Protein AF-A0A0D2U4D8-F1 (afdb_monomer_lite)

Radius of gyration: 14.07 Å; chains: 1; bounding box: 29×28×38 Å

Structure (mmCIF, N/CA/C/O backbone):
data_AF-A0A0D2U4D8-F1
#
_entry.id   AF-A0A0D2U4D8-F1
#
loop_
_atom_site.group_PDB
_atom_site.id
_atom_site.type_symbol
_atom_site.label_atom_id
_atom_site.label_alt_id
_atom_site.label_comp_id
_atom_site.label_asym_id
_atom_site.label_entity_id
_atom_site.label_seq_id
_atom_site.pdbx_PDB_ins_code
_atom_site.Cartn_x
_atom_site.Cartn_y
_atom_site.Cartn_z
_atom_site.occupancy
_atom_site.B_iso_or_equiv
_atom_site.auth_seq_id
_atom_site.auth_comp_id
_atom_site.auth_asym_id
_atom_site.auth_atom_id
_atom_site.pdbx_PDB_model_num
ATOM 1 N N . MET A 1 1 ? -5.664 4.603 2.498 1.00 96.31 1 MET A N 1
ATOM 2 C CA . MET A 1 1 ? -4.643 3.847 3.259 1.00 96.31 1 MET A CA 1
ATOM 3 C C . MET A 1 1 ? -3.581 3.378 2.282 1.00 96.31 1 MET A C 1
ATOM 5 O O . MET A 1 1 ? -3.934 2.670 1.351 1.00 96.31 1 MET A O 1
ATOM 9 N N . GLY A 1 2 ? -2.334 3.823 2.443 1.00 97.31 2 GLY A N 1
ATOM 10 C CA . GLY A 1 2 ? -1.211 3.530 1.539 1.00 97.31 2 GLY A CA 1
ATOM 11 C C . GLY A 1 2 ? 0.056 3.128 2.299 1.00 97.31 2 GLY A C 1
ATOM 12 O O . GLY A 1 2 ? 0.046 3.098 3.531 1.00 97.31 2 GLY A O 1
ATOM 13 N N . LEU A 1 3 ? 1.131 2.799 1.579 1.00 98.00 3 LEU A N 1
ATOM 14 C CA . LEU A 1 3 ? 2.413 2.447 2.195 1.00 98.00 3 LEU A CA 1
ATOM 15 C C . LEU A 1 3 ? 3.043 3.685 2.854 1.00 98.00 3 LEU A C 1
ATOM 17 O O . LEU A 1 3 ? 3.035 4.775 2.288 1.00 98.00 3 LEU A O 1
ATOM 21 N N . ASP A 1 4 ? 3.598 3.520 4.052 1.00 96.94 4 ASP A N 1
ATOM 22 C CA . ASP A 1 4 ? 4.321 4.572 4.771 1.00 96.94 4 ASP A CA 1
ATOM 23 C C . ASP A 1 4 ? 5.523 5.074 3.951 1.00 96.94 4 ASP A C 1
ATOM 25 O O . ASP A 1 4 ? 6.289 4.273 3.410 1.00 96.94 4 ASP A O 1
ATOM 29 N N . THR A 1 5 ? 5.735 6.389 3.876 1.00 96.12 5 THR A N 1
ATOM 30 C CA . THR A 1 5 ? 6.797 6.980 3.037 1.00 96.12 5 THR A CA 1
ATOM 31 C C . THR A 1 5 ? 8.196 6.468 3.410 1.00 96.12 5 THR A C 1
ATOM 33 O O . THR A 1 5 ? 8.926 6.055 2.512 1.00 96.12 5 THR A O 1
ATOM 36 N N . PRO A 1 6 ? 8.584 6.372 4.703 1.00 95.62 6 PRO A N 1
ATOM 37 C CA . PRO A 1 6 ? 9.845 5.737 5.098 1.00 95.62 6 PRO A CA 1
ATOM 38 C C . PRO A 1 6 ? 9.928 4.235 4.780 1.00 95.62 6 PRO A C 1
ATOM 40 O O . PRO A 1 6 ? 11.023 3.687 4.742 1.00 95.62 6 PRO A O 1
ATOM 43 N N . SER A 1 7 ? 8.791 3.565 4.562 1.00 96.44 7 SER A N 1
ATOM 44 C CA . SER A 1 7 ? 8.729 2.160 4.128 1.00 96.44 7 SER A CA 1
ATOM 45 C C . SER A 1 7 ? 8.750 2.001 2.601 1.00 96.44 7 SER A C 1
ATOM 47 O O . SER A 1 7 ? 8.704 0.875 2.112 1.00 96.44 7 SER A O 1
ATOM 49 N N . GLY A 1 8 ? 8.810 3.104 1.849 1.00 96.69 8 GLY A N 1
ATOM 50 C CA . GLY A 1 8 ? 8.893 3.113 0.390 1.00 96.69 8 GLY A CA 1
ATOM 51 C C . GLY A 1 8 ? 7.639 3.605 -0.336 1.00 96.69 8 GLY A C 1
ATOM 52 O O . GLY A 1 8 ? 7.582 3.511 -1.562 1.00 96.69 8 GLY A O 1
ATOM 53 N N . GLY A 1 9 ? 6.634 4.115 0.383 1.00 96.56 9 GLY A N 1
ATOM 54 C CA . GLY A 1 9 ? 5.421 4.688 -0.208 1.00 96.56 9 GLY A CA 1
ATOM 55 C C . GLY A 1 9 ? 5.641 6.045 -0.884 1.00 96.56 9 GLY A C 1
ATOM 56 O O . GLY A 1 9 ? 6.626 6.738 -0.626 1.00 96.56 9 GLY A O 1
ATOM 57 N N . ASN A 1 10 ? 4.711 6.445 -1.754 1.00 96.69 10 ASN A N 1
ATOM 58 C CA . ASN A 1 10 ? 4.742 7.768 -2.379 1.00 96.69 10 ASN A CA 1
ATOM 59 C C . ASN A 1 10 ? 4.132 8.824 -1.440 1.00 96.69 10 ASN A C 1
ATOM 61 O O . ASN A 1 10 ? 3.177 8.557 -0.714 1.00 96.69 10 ASN A O 1
ATOM 65 N N . THR A 1 11 ? 4.623 10.066 -1.488 1.00 96.12 11 THR A N 1
ATOM 66 C CA . THR A 1 11 ? 4.072 11.167 -0.677 1.00 96.12 11 THR A CA 1
ATOM 67 C C . THR A 1 11 ? 2.577 11.399 -0.929 1.00 96.12 11 THR A C 1
ATOM 69 O O . THR A 1 11 ? 1.839 11.702 0.010 1.00 96.12 11 THR A O 1
ATOM 72 N N . SER A 1 12 ? 2.108 11.215 -2.166 1.00 95.94 12 SER A N 1
ATOM 73 C CA . SER A 1 12 ? 0.695 11.351 -2.545 1.00 95.94 12 SER A CA 1
ATOM 74 C C . SER A 1 12 ? -0.223 10.304 -1.902 1.00 95.94 12 SER A C 1
ATOM 76 O O . SER A 1 12 ? -1.436 10.496 -1.879 1.00 95.94 12 SER A O 1
ATOM 78 N N . HIS A 1 13 ? 0.321 9.242 -1.299 1.00 97.19 13 HIS A N 1
ATOM 79 C CA . HIS A 1 13 ? -0.454 8.162 -0.676 1.00 97.19 13 HIS A CA 1
ATOM 80 C C . HIS A 1 13 ? -0.907 8.474 0.761 1.00 97.19 13 HIS A C 1
ATOM 82 O O . HIS A 1 13 ? -1.307 7.572 1.499 1.00 97.19 13 HIS A O 1
ATOM 88 N N . GLY A 1 14 ? -0.876 9.751 1.158 1.00 95.88 14 GLY A N 1
ATOM 89 C CA . GLY A 1 14 ? -1.385 10.214 2.452 1.00 95.88 14 GLY A CA 1
ATOM 90 C C . GLY A 1 14 ? -0.310 10.460 3.508 1.00 95.88 14 GLY A C 1
ATOM 91 O O . GLY A 1 14 ? -0.564 10.260 4.693 1.00 95.88 14 GLY A O 1
ATOM 92 N N . TYR A 1 15 ? 0.888 10.904 3.114 1.00 96.69 15 TYR A N 1
ATOM 93 C CA . TYR A 1 15 ? 1.987 11.141 4.052 1.00 96.69 15 TYR A CA 1
ATOM 94 C C . TYR A 1 15 ? 1.704 12.256 5.071 1.00 96.69 15 TYR A C 1
ATOM 96 O O . TYR A 1 15 ? 1.380 13.390 4.695 1.00 96.69 15 TYR A O 1
ATOM 104 N N . TYR A 1 16 ? 1.939 11.938 6.343 1.00 94.88 16 TYR A N 1
ATOM 105 C CA . TYR A 1 16 ? 2.050 12.849 7.480 1.00 94.88 16 TYR A CA 1
ATOM 106 C C . TYR A 1 16 ? 3.242 12.425 8.357 1.00 94.88 16 TYR A C 1
ATOM 108 O O . TYR A 1 16 ? 3.676 11.274 8.320 1.00 94.88 16 TYR A O 1
ATOM 116 N N . THR A 1 17 ? 3.812 13.348 9.132 1.00 93.81 17 THR A N 1
ATOM 117 C CA . THR A 1 17 ? 4.978 13.046 9.979 1.00 93.81 17 THR A CA 1
ATOM 118 C C . THR A 1 17 ? 4.592 12.190 11.192 1.00 93.81 17 THR A C 1
ATOM 120 O O . THR A 1 17 ? 3.439 12.229 11.618 1.00 93.81 17 THR A O 1
ATOM 123 N N . PRO A 1 18 ? 5.538 11.486 11.845 1.00 88.88 18 PRO A N 1
ATOM 124 C CA . PRO A 1 18 ? 5.248 10.701 13.054 1.00 88.88 18 PRO A CA 1
ATOM 125 C C . PRO A 1 18 ? 4.598 11.499 14.197 1.00 88.88 18 PRO A C 1
ATOM 127 O O . PRO A 1 18 ? 3.891 10.929 15.019 1.00 88.88 18 PRO A O 1
ATOM 130 N N . HIS A 1 19 ? 4.805 12.820 14.229 1.00 91.38 19 HIS A N 1
ATOM 131 C CA . HIS A 1 19 ? 4.192 13.736 15.197 1.00 91.38 19 HIS A CA 1
ATOM 132 C C . HIS A 1 19 ? 2.832 14.297 14.738 1.00 91.38 19 HIS A C 1
ATOM 134 O O . HIS A 1 19 ? 2.328 15.247 15.328 1.00 91.38 19 HIS A O 1
ATOM 140 N N . GLY A 1 20 ? 2.246 13.750 13.670 1.00 90.44 20 GLY A N 1
ATOM 141 C CA . GLY A 1 20 ? 0.902 14.090 13.196 1.00 90.44 20 GLY A CA 1
ATOM 142 C C . GLY A 1 20 ? 0.816 15.304 12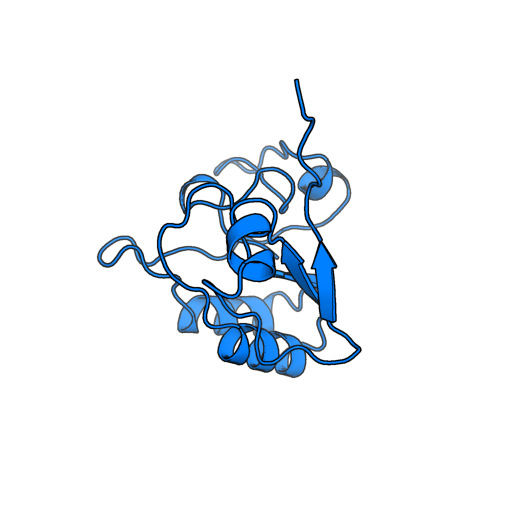.268 1.00 90.44 20 GLY A C 1
ATOM 143 O O . GLY A 1 20 ? -0.285 15.702 11.889 1.00 90.44 20 GLY A O 1
ATOM 144 N N . ARG A 1 21 ? 1.940 15.906 11.851 1.00 95.00 21 ARG A N 1
ATOM 145 C CA . ARG A 1 21 ? 1.896 17.019 10.887 1.00 95.00 21 ARG A CA 1
ATOM 146 C C . ARG A 1 21 ? 1.548 16.476 9.502 1.00 95.00 21 ARG A C 1
ATOM 148 O O . ARG A 1 21 ? 2.355 15.770 8.904 1.00 95.00 21 ARG A O 1
ATOM 155 N N . LYS A 1 22 ? 0.380 16.844 8.979 1.00 95.69 22 LYS A N 1
ATOM 156 C CA . LYS A 1 22 ? -0.067 16.539 7.610 1.00 95.69 22 LYS A CA 1
ATOM 157 C C . LYS A 1 22 ? 0.855 17.234 6.592 1.00 95.69 22 LYS A C 1
ATOM 159 O O . LYS A 1 22 ? 1.093 18.436 6.708 1.00 95.69 22 LYS A O 1
ATOM 164 N N . VAL A 1 23 ? 1.428 16.473 5.653 1.00 96.00 23 VAL A N 1
ATOM 165 C CA . VAL A 1 23 ? 2.431 16.969 4.679 1.00 96.00 23 VAL A CA 1
ATOM 166 C C . VAL A 1 23 ? 1.883 16.936 3.260 1.00 96.00 23 VAL A C 1
ATOM 168 O O . VAL A 1 23 ? 2.015 17.903 2.519 1.00 96.00 23 VAL A O 1
ATOM 171 N N . SER A 1 24 ? 1.267 15.823 2.875 1.00 95.31 24 SER A N 1
ATOM 172 C CA . SER A 1 24 ? 0.669 15.668 1.551 1.00 95.31 24 SER A CA 1
ATOM 173 C C . SER A 1 24 ? -0.733 16.270 1.501 1.00 95.31 24 SER A C 1
ATOM 175 O O . SER A 1 24 ? -1.478 16.180 2.480 1.00 95.31 24 SER A O 1
ATOM 177 N N . SER A 1 25 ? -1.147 16.789 0.342 1.00 95.88 25 SER A N 1
ATOM 178 C CA . SER A 1 25 ? -2.542 17.197 0.117 1.00 95.88 25 SER A CA 1
ATOM 179 C C . SER A 1 25 ? -3.518 16.056 0.416 1.00 95.88 25 SER A C 1
ATOM 181 O O . SER A 1 25 ? -4.556 16.291 1.023 1.00 95.88 25 SER A O 1
ATOM 183 N N . ALA A 1 26 ? -3.146 14.813 0.088 1.00 94.25 26 ALA A N 1
ATOM 184 C CA . ALA A 1 26 ? -3.928 13.631 0.434 1.00 94.25 26 ALA A CA 1
ATOM 185 C C . ALA A 1 26 ? -4.166 13.509 1.949 1.00 94.25 26 ALA A C 1
ATOM 187 O O . ALA A 1 26 ? -5.300 13.310 2.358 1.00 94.25 26 ALA A O 1
ATOM 188 N N . SER A 1 27 ? -3.143 13.711 2.789 1.00 95.12 27 SER A N 1
ATOM 189 C CA . SER A 1 27 ? -3.301 13.701 4.256 1.00 95.12 27 SER A CA 1
ATOM 190 C C . SER A 1 27 ? -4.065 14.911 4.809 1.00 95.12 27 SER A C 1
ATOM 192 O O . SER A 1 27 ? -4.652 14.834 5.888 1.00 95.12 27 SER A O 1
ATOM 194 N N . ILE A 1 28 ? -4.042 16.043 4.096 1.00 96.75 28 ILE A N 1
ATOM 195 C CA . ILE A 1 28 ? -4.746 17.274 4.481 1.00 96.75 28 ILE A CA 1
ATOM 196 C C . ILE A 1 28 ? -6.245 17.123 4.239 1.00 96.75 28 ILE A C 1
ATOM 198 O O . ILE A 1 28 ? -7.030 17.371 5.152 1.00 96.75 28 ILE A O 1
ATOM 202 N N . PHE A 1 29 ? -6.628 16.698 3.035 1.00 97.25 29 PHE A N 1
ATOM 203 C CA . PHE A 1 29 ? -8.028 16.596 2.621 1.00 97.25 29 PHE A CA 1
ATOM 204 C C . PHE A 1 29 ? -8.692 15.276 3.017 1.00 97.25 29 PHE A C 1
ATOM 206 O O . PHE A 1 29 ? -9.914 15.233 3.143 1.00 97.25 29 PHE A O 1
ATOM 213 N N . PHE A 1 30 ? -7.915 14.212 3.231 1.00 96.81 30 PHE A N 1
ATOM 214 C CA . PHE A 1 30 ? -8.426 12.894 3.590 1.00 96.81 30 PHE A CA 1
ATOM 215 C C . PHE A 1 30 ? -7.724 12.336 4.824 1.00 96.81 30 PHE A C 1
ATOM 217 O O . PHE A 1 30 ? -6.537 12.565 5.062 1.00 96.81 30 PHE A O 1
ATOM 224 N N . GLU A 1 31 ? -8.456 11.528 5.585 1.00 96.06 31 GLU A N 1
ATOM 225 C CA . GLU A 1 31 ? -7.875 10.786 6.695 1.00 96.06 31 GLU A CA 1
ATOM 226 C C . GLU A 1 31 ? -7.072 9.594 6.176 1.00 96.06 31 GLU A C 1
ATOM 228 O O . GLU A 1 31 ? -7.546 8.768 5.390 1.00 96.06 31 GLU A O 1
ATOM 233 N N . SER A 1 32 ? -5.817 9.535 6.605 1.00 95.19 32 SER A N 1
ATOM 234 C CA . SER A 1 32 ? -4.839 8.562 6.139 1.00 95.19 32 SER A CA 1
ATOM 235 C C . SER A 1 32 ? -4.312 7.764 7.322 1.00 95.19 32 SER A C 1
ATOM 237 O O . SER A 1 32 ? -3.926 8.332 8.335 1.00 95.19 32 SER A O 1
ATOM 239 N N . LEU A 1 33 ? -4.258 6.445 7.165 1.00 96.62 33 LEU A N 1
ATOM 240 C CA . LEU A 1 33 ? -3.558 5.535 8.062 1.00 96.62 33 LEU A CA 1
ATOM 241 C C . LEU A 1 33 ? -2.619 4.686 7.198 1.00 96.62 33 LEU A C 1
ATOM 243 O O . LEU A 1 33 ? -3.119 4.021 6.285 1.00 96.62 33 LEU A O 1
ATOM 247 N N . PRO A 1 34 ? -1.292 4.738 7.394 1.00 97.31 34 PRO A N 1
ATOM 248 C CA . PRO A 1 34 ? -0.359 3.998 6.562 1.00 97.31 34 PRO A CA 1
ATOM 249 C C . PRO A 1 34 ? -0.160 2.561 7.062 1.00 97.31 34 PRO A C 1
ATOM 251 O O . PRO A 1 34 ? -0.162 2.298 8.268 1.00 97.31 34 PRO A O 1
ATOM 254 N N . TYR A 1 35 ? 0.080 1.630 6.138 1.00 98.00 35 TYR A N 1
ATOM 255 C CA . TYR A 1 35 ? 0.676 0.325 6.454 1.00 98.00 35 TYR A CA 1
ATOM 256 C C . TYR A 1 35 ? 2.191 0.368 6.231 1.00 98.00 35 TYR A C 1
ATOM 258 O O . TYR A 1 35 ? 2.714 1.297 5.620 1.00 98.00 35 TYR A O 1
ATOM 266 N N . LYS A 1 36 ? 2.917 -0.617 6.767 1.00 98.06 36 LYS A N 1
ATOM 267 C CA . LYS A 1 36 ? 4.385 -0.604 6.816 1.00 98.06 36 LYS A CA 1
ATOM 268 C C . LYS A 1 36 ? 4.977 -1.920 6.341 1.00 98.06 36 LYS A C 1
ATOM 270 O O . LYS A 1 36 ? 4.295 -2.944 6.302 1.00 98.06 36 LYS A O 1
ATOM 275 N N . VAL A 1 37 ? 6.268 -1.879 6.042 1.00 98.19 37 VAL A N 1
ATOM 276 C CA . VAL A 1 37 ? 7.078 -3.090 5.924 1.00 98.19 37 VAL A CA 1
ATOM 277 C C . VAL A 1 37 ? 7.455 -3.624 7.304 1.00 98.19 37 VAL A C 1
ATOM 279 O O . VAL A 1 37 ? 7.508 -2.886 8.292 1.00 98.19 37 VAL A O 1
ATOM 282 N N . ASN A 1 38 ? 7.743 -4.915 7.369 1.00 97.38 38 ASN A N 1
ATOM 283 C CA . ASN A 1 38 ? 8.451 -5.529 8.472 1.00 97.38 38 ASN A CA 1
ATOM 284 C C . ASN A 1 38 ? 9.914 -5.025 8.454 1.00 97.38 38 ASN A C 1
ATOM 286 O O . ASN A 1 38 ? 10.602 -5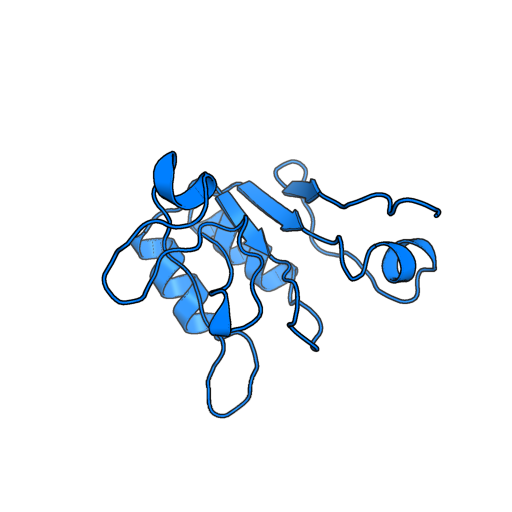.219 7.451 1.00 97.38 38 ASN A O 1
ATOM 290 N N . PRO A 1 39 ? 10.414 -4.378 9.522 1.00 95.06 39 PRO A N 1
ATOM 291 C CA . PRO A 1 39 ? 11.736 -3.751 9.510 1.00 95.06 39 PRO A CA 1
ATOM 292 C C . PRO A 1 39 ? 12.897 -4.756 9.495 1.00 95.06 39 PRO A C 1
ATOM 294 O O . PRO A 1 39 ? 14.016 -4.375 9.165 1.00 95.06 39 PRO A O 1
ATOM 297 N N . GLN A 1 40 ? 12.656 -6.024 9.837 1.00 96.94 40 GLN A N 1
ATOM 298 C CA . GLN A 1 40 ? 13.667 -7.080 9.785 1.00 96.94 40 GLN A CA 1
ATOM 299 C C . GLN A 1 40 ? 13.799 -7.679 8.381 1.00 96.94 40 GLN A C 1
ATOM 301 O O . GLN A 1 40 ? 14.904 -8.011 7.963 1.00 96.94 40 GLN A O 1
ATOM 306 N N . THR A 1 41 ? 12.688 -7.834 7.655 1.00 97.00 41 THR A N 1
ATOM 307 C CA . THR A 1 41 ? 12.684 -8.503 6.340 1.00 97.00 41 THR A CA 1
ATOM 308 C C . THR A 1 41 ? 12.629 -7.528 5.165 1.00 97.00 41 THR A C 1
ATOM 310 O O . THR A 1 41 ? 13.020 -7.880 4.052 1.00 97.00 41 THR A O 1
ATOM 313 N N . GLY A 1 42 ? 12.133 -6.310 5.393 1.00 95.62 42 GLY A N 1
ATOM 314 C CA . GLY A 1 42 ? 11.883 -5.301 4.367 1.00 95.62 42 GLY A CA 1
ATOM 315 C C . GLY A 1 42 ? 10.658 -5.576 3.491 1.00 95.62 42 GLY A C 1
ATOM 316 O O . GLY A 1 42 ? 10.423 -4.813 2.562 1.00 95.62 42 G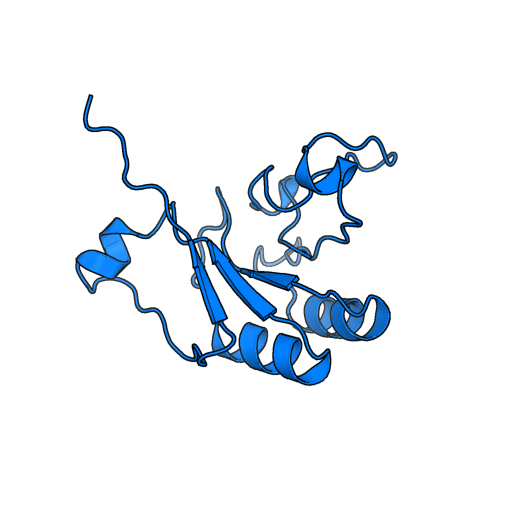LY A O 1
ATOM 317 N N . TYR A 1 43 ? 9.880 -6.630 3.761 1.00 97.88 43 TYR A N 1
ATOM 318 C CA . TYR A 1 43 ? 8.645 -6.942 3.031 1.00 97.88 43 TYR A CA 1
ATOM 319 C C . TYR A 1 43 ? 7.437 -6.279 3.684 1.00 97.88 43 TYR A C 1
ATOM 321 O O . TYR A 1 43 ? 7.415 -6.104 4.901 1.00 97.88 43 TYR A O 1
ATOM 329 N N . ILE A 1 44 ? 6.411 -5.948 2.898 1.00 98.19 44 ILE A N 1
ATOM 330 C CA . ILE A 1 44 ? 5.118 -5.487 3.423 1.00 98.19 44 ILE A CA 1
ATOM 331 C C . ILE A 1 44 ? 4.585 -6.494 4.448 1.00 98.19 44 ILE A C 1
ATOM 333 O O . ILE A 1 44 ? 4.547 -7.698 4.202 1.00 98.19 44 ILE A O 1
ATOM 337 N N . ASP A 1 45 ? 4.177 -5.984 5.609 1.00 97.94 45 ASP A N 1
ATOM 338 C CA . ASP A 1 45 ? 3.549 -6.785 6.655 1.00 97.94 45 ASP A CA 1
ATOM 339 C C . ASP A 1 45 ? 2.048 -6.914 6.353 1.00 97.94 45 ASP A C 1
ATOM 341 O O . ASP A 1 45 ? 1.236 -6.098 6.795 1.00 97.94 45 ASP A O 1
ATOM 345 N N . TYR A 1 46 ? 1.696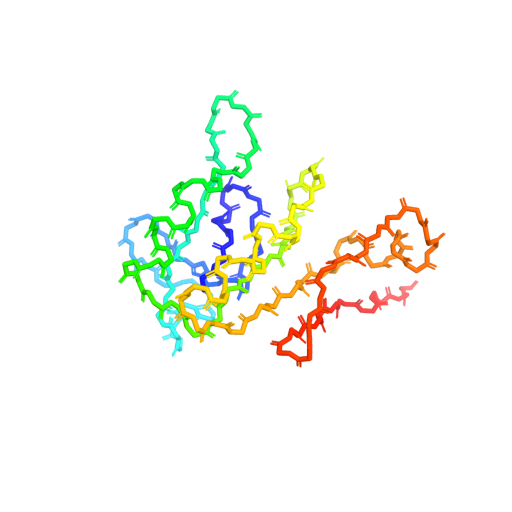 -7.898 5.517 1.00 97.88 46 TYR A N 1
ATOM 346 C CA . TYR A 1 46 ? 0.325 -8.104 5.032 1.00 97.88 46 TYR A CA 1
ATOM 347 C C . TYR A 1 46 ? -0.664 -8.461 6.145 1.00 97.88 46 TYR A C 1
ATOM 349 O O . TYR A 1 46 ? -1.830 -8.087 6.059 1.00 97.88 46 TYR A O 1
ATOM 357 N N . GLU A 1 47 ? -0.209 -9.138 7.199 1.00 97.44 47 GLU A N 1
ATOM 358 C CA . GLU A 1 47 ? -1.044 -9.475 8.356 1.00 97.44 47 GLU A CA 1
ATOM 359 C C . GLU A 1 47 ? -1.454 -8.202 9.097 1.00 97.44 47 GLU A C 1
ATOM 361 O O . GLU A 1 47 ? -2.645 -7.937 9.268 1.00 97.44 47 GLU A O 1
ATOM 366 N N . LYS A 1 48 ? -0.481 -7.343 9.435 1.00 97.88 48 LYS A N 1
ATOM 367 C CA . LYS A 1 48 ? -0.778 -6.050 10.065 1.00 97.88 48 LYS A CA 1
ATOM 368 C C . LYS A 1 48 ? -1.486 -5.077 9.128 1.00 97.88 48 LYS A C 1
ATOM 370 O O . LYS A 1 48 ? -2.130 -4.136 9.593 1.00 97.88 48 LYS A O 1
ATOM 375 N N . LEU A 1 49 ? -1.298 -5.211 7.818 1.00 98.25 49 LEU A N 1
ATOM 376 C CA . LEU A 1 49 ? -2.043 -4.438 6.828 1.00 98.25 49 LEU A CA 1
ATOM 377 C C . LEU A 1 49 ? -3.523 -4.810 6.892 1.00 98.25 49 LEU A C 1
ATOM 379 O O . LEU A 1 49 ? -4.353 -3.907 6.996 1.00 98.25 49 LEU A O 1
ATOM 383 N N . GLU A 1 50 ? -3.837 -6.107 6.868 1.00 98.25 50 GLU A N 1
ATOM 384 C CA . GLU A 1 50 ? -5.209 -6.607 6.946 1.00 98.25 50 GLU A CA 1
ATOM 385 C C . GLU A 1 50 ? -5.875 -6.206 8.267 1.00 98.25 50 GLU A C 1
ATOM 387 O O . GLU A 1 50 ? -6.950 -5.608 8.236 1.00 98.25 50 GLU A O 1
ATOM 392 N N . GLU A 1 51 ? -5.208 -6.437 9.403 1.00 98.19 51 GLU A N 1
ATOM 393 C CA . GLU A 1 51 ? -5.674 -6.031 10.738 1.00 98.19 51 GLU A CA 1
ATOM 394 C C . GLU A 1 51 ? -6.056 -4.542 10.764 1.00 98.19 51 GLU A C 1
ATOM 396 O O . GLU A 1 51 ? -7.204 -4.178 11.026 1.00 98.19 51 GLU A O 1
ATOM 401 N N . ARG A 1 52 ? -5.124 -3.667 10.366 1.00 97.69 52 ARG A N 1
ATOM 402 C CA . ARG A 1 52 ? -5.368 -2.218 10.330 1.00 97.69 52 ARG A CA 1
ATOM 403 C C . ARG A 1 52 ? -6.473 -1.828 9.361 1.00 97.69 52 ARG A C 1
ATOM 405 O O . ARG A 1 52 ? -7.201 -0.879 9.636 1.00 97.69 52 ARG A O 1
ATOM 412 N N . ALA A 1 53 ? -6.587 -2.496 8.217 1.00 98.12 53 ALA A N 1
ATOM 413 C CA . ALA A 1 53 ? -7.619 -2.184 7.235 1.00 98.12 53 ALA A CA 1
ATOM 414 C C . ALA A 1 53 ? -9.021 -2.550 7.747 1.00 98.12 53 ALA A C 1
ATOM 416 O O . ALA A 1 53 ? -9.980 -1.830 7.458 1.00 98.12 53 ALA A O 1
ATOM 417 N N . LEU A 1 54 ? -9.153 -3.633 8.515 1.00 97.88 54 LEU A N 1
ATOM 418 C CA . LEU A 1 54 ? -10.420 -4.026 9.132 1.00 97.88 54 LEU A CA 1
ATOM 419 C C . LEU A 1 54 ? -10.856 -3.042 10.222 1.00 97.88 54 LEU A C 1
ATOM 421 O O . LEU A 1 54 ? -12.036 -2.686 10.260 1.00 97.88 54 LEU A O 1
ATOM 425 N N . ASP A 1 55 ? -9.911 -2.546 11.020 1.00 97.62 55 ASP A N 1
ATOM 426 C CA . ASP A 1 55 ? -10.180 -1.564 12.076 1.00 97.62 55 ASP A CA 1
ATOM 427 C C . ASP A 1 55 ? -10.459 -0.165 11.513 1.00 97.62 55 ASP A C 1
ATOM 429 O O . ASP A 1 55 ? -11.433 0.493 11.878 1.00 97.62 55 ASP A O 1
ATOM 433 N N . PHE A 1 56 ? -9.616 0.298 10.589 1.00 97.81 56 PHE A N 1
ATOM 434 C CA . PHE A 1 56 ? -9.695 1.646 10.025 1.00 97.81 56 PHE A CA 1
ATOM 435 C C . PHE A 1 56 ? -10.787 1.797 8.962 1.00 97.81 56 PHE A C 1
ATOM 437 O O . PHE A 1 56 ? -11.243 2.911 8.710 1.00 97.81 56 PHE A O 1
ATOM 444 N N . ARG A 1 57 ? -11.203 0.694 8.320 1.00 97.75 57 ARG A N 1
ATOM 445 C CA . ARG A 1 57 ? -12.205 0.670 7.238 1.00 97.75 57 ARG A CA 1
ATOM 446 C C . ARG A 1 57 ? -11.921 1.708 6.137 1.00 97.75 57 ARG A C 1
ATOM 448 O O . ARG A 1 57 ? -12.761 2.577 5.871 1.00 97.75 57 ARG A O 1
ATOM 455 N N . PRO A 1 58 ? -10.751 1.652 5.471 1.00 97.75 58 PRO A N 1
ATOM 456 C CA . PRO A 1 58 ? -10.419 2.623 4.439 1.00 97.75 58 PRO A CA 1
ATOM 457 C C . PRO A 1 58 ? -11.423 2.551 3.285 1.00 97.75 58 PRO A C 1
ATOM 459 O O . PRO A 1 58 ? -11.835 1.474 2.874 1.00 97.75 58 PRO A O 1
ATOM 462 N N . LYS A 1 59 ? -11.774 3.699 2.699 1.00 97.44 59 LYS A N 1
ATOM 463 C CA . LYS A 1 59 ? -12.542 3.725 1.440 1.00 97.44 59 LYS A CA 1
ATOM 464 C C . LYS A 1 59 ? -11.684 3.373 0.224 1.00 97.44 59 LYS A C 1
ATOM 466 O O . LYS A 1 59 ? -12.197 2.826 -0.746 1.00 97.44 59 LYS A O 1
ATOM 471 N N . ILE A 1 60 ? -10.387 3.674 0.299 1.00 97.12 60 ILE A N 1
ATOM 472 C CA . ILE A 1 60 ? -9.393 3.362 -0.730 1.00 97.12 60 ILE A CA 1
ATOM 473 C C . ILE A 1 60 ? -8.172 2.728 -0.057 1.00 97.12 60 ILE A C 1
ATOM 475 O O . ILE A 1 60 ? -7.567 3.328 0.845 1.00 97.12 60 ILE A O 1
ATOM 479 N N . LEU A 1 61 ? -7.809 1.531 -0.512 1.00 97.69 61 LEU A N 1
ATOM 480 C CA . LEU A 1 61 ? -6.553 0.855 -0.202 1.00 97.69 61 LEU A CA 1
ATOM 481 C C . LEU A 1 61 ? -5.619 1.008 -1.405 1.00 97.69 61 LEU A C 1
ATOM 483 O O . LEU A 1 61 ? -5.995 0.663 -2.518 1.00 97.69 61 LEU A O 1
ATOM 487 N N . ILE A 1 62 ? -4.427 1.556 -1.183 1.00 97.69 62 ILE A N 1
ATOM 488 C CA . ILE A 1 62 ? -3.452 1.849 -2.234 1.00 97.69 62 ILE A CA 1
ATOM 489 C C . ILE A 1 62 ? -2.321 0.823 -2.157 1.00 97.69 62 ILE A C 1
ATOM 491 O O . ILE A 1 62 ? -1.715 0.683 -1.093 1.00 97.69 62 ILE A O 1
ATOM 495 N N . CYS A 1 63 ? -2.017 0.145 -3.263 1.00 95.81 63 CYS A N 1
ATOM 496 C CA . CYS A 1 63 ? -0.776 -0.602 -3.482 1.00 95.81 63 CYS A CA 1
ATOM 497 C C . CYS A 1 63 ? 0.078 0.115 -4.538 1.00 95.81 63 CYS A C 1
ATOM 499 O O . CYS A 1 63 ? -0.460 0.782 -5.418 1.00 95.81 63 CYS A O 1
ATOM 501 N N . GLY A 1 64 ? 1.399 -0.012 -4.451 1.00 94.50 64 GLY A N 1
ATOM 502 C CA . GLY A 1 64 ? 2.336 0.816 -5.212 1.00 94.50 64 GLY A CA 1
ATOM 503 C C . GLY A 1 64 ? 3.114 1.778 -4.319 1.00 94.50 64 GLY A C 1
ATOM 504 O O . GLY A 1 64 ? 2.679 2.135 -3.222 1.00 94.50 64 GLY A O 1
ATOM 505 N N . GLY A 1 65 ? 4.301 2.179 -4.762 1.00 94.44 65 GLY A N 1
ATOM 506 C CA . GLY A 1 65 ? 5.205 3.004 -3.968 1.00 94.44 65 GLY A CA 1
ATOM 507 C C . GLY A 1 65 ? 6.459 3.396 -4.737 1.00 94.44 65 GLY A C 1
ATOM 508 O O . GLY A 1 65 ? 6.793 2.798 -5.755 1.00 94.44 65 GLY A O 1
ATOM 509 N N . SER A 1 66 ? 7.165 4.399 -4.224 1.00 94.81 66 SER A N 1
ATOM 510 C CA . SER A 1 66 ? 8.305 5.009 -4.906 1.00 94.81 66 SER A CA 1
ATOM 511 C C . SER A 1 66 ? 9.627 4.267 -4.745 1.00 94.81 66 SER A C 1
ATOM 513 O O . SER A 1 66 ? 10.492 4.383 -5.608 1.00 94.81 66 SER A O 1
ATOM 5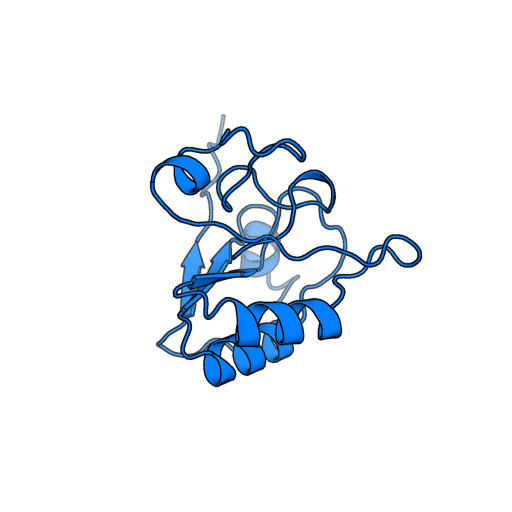15 N N . SER A 1 67 ? 9.819 3.544 -3.644 1.00 95.06 67 SER A N 1
ATOM 516 C CA . SER A 1 67 ? 11.118 2.937 -3.310 1.00 95.06 67 SER A CA 1
ATOM 517 C C . SER A 1 67 ? 10.996 1.560 -2.651 1.00 95.06 67 SER A C 1
ATOM 519 O O . SER A 1 67 ? 11.863 1.140 -1.886 1.00 95.06 67 SER A O 1
ATOM 521 N N . TYR A 1 68 ? 9.935 0.824 -2.987 1.00 96.12 68 TYR A N 1
ATOM 522 C CA . TYR A 1 68 ? 9.769 -0.577 -2.606 1.00 96.12 68 TYR A CA 1
ATOM 523 C C . TYR A 1 68 ? 10.299 -1.501 -3.715 1.00 96.12 68 TYR A C 1
ATOM 525 O O . TYR A 1 68 ? 9.811 -1.477 -4.839 1.00 96.12 68 TYR A O 1
ATOM 533 N N . SER A 1 69 ? 11.318 -2.307 -3.405 1.00 92.75 69 SER A N 1
ATOM 534 C CA . SER A 1 69 ? 12.095 -3.091 -4.387 1.00 92.75 69 SER A CA 1
ATOM 535 C C . SER A 1 69 ? 11.638 -4.546 -4.547 1.00 92.75 69 SER A C 1
ATOM 537 O O . SER A 1 69 ? 12.397 -5.385 -5.035 1.00 92.75 69 SER A O 1
ATOM 539 N N . ARG A 1 70 ? 10.443 -4.890 -4.066 1.00 93.38 70 ARG A N 1
ATOM 540 C CA . ARG A 1 70 ? 9.873 -6.240 -4.170 1.00 93.38 70 ARG A CA 1
ATOM 541 C C . ARG A 1 70 ? 8.603 -6.200 -5.002 1.00 93.38 70 ARG A C 1
ATOM 543 O O . ARG A 1 70 ? 7.981 -5.151 -5.154 1.00 93.38 70 ARG A O 1
ATOM 550 N N . GLU A 1 71 ? 8.217 -7.367 -5.497 1.00 90.56 71 GLU A N 1
ATOM 551 C CA . GLU A 1 71 ? 6.906 -7.550 -6.103 1.00 90.56 71 GLU A CA 1
ATOM 552 C C . GLU A 1 71 ? 5.794 -7.362 -5.063 1.00 90.56 71 GLU A C 1
ATOM 554 O O . GLU A 1 71 ? 5.980 -7.561 -3.855 1.00 90.56 71 GLU A O 1
ATOM 559 N N . TRP A 1 72 ? 4.636 -6.937 -5.554 1.00 93.12 72 TRP A N 1
ATOM 560 C CA . TRP A 1 72 ? 3.445 -6.695 -4.755 1.00 93.12 72 TRP A CA 1
ATOM 561 C C . TRP A 1 72 ? 2.512 -7.900 -4.862 1.00 93.12 72 TRP A C 1
ATOM 563 O O . TRP A 1 72 ? 2.235 -8.371 -5.961 1.00 93.12 72 TRP A O 1
ATOM 573 N N . ASP A 1 73 ? 1.991 -8.377 -3.732 1.00 94.56 73 ASP A N 1
ATOM 574 C CA . ASP A 1 73 ? 0.977 -9.435 -3.709 1.00 94.56 73 ASP A CA 1
ATOM 575 C C . ASP A 1 73 ? -0.411 -8.807 -3.913 1.00 94.56 73 ASP A C 1
ATOM 577 O O . ASP A 1 73 ? -1.133 -8.486 -2.962 1.00 94.56 73 ASP A O 1
ATOM 581 N N . TYR A 1 74 ? -0.755 -8.556 -5.179 1.00 93.56 74 TYR A N 1
ATOM 582 C CA . TYR A 1 74 ? -2.017 -7.917 -5.559 1.00 93.56 74 TYR A CA 1
ATOM 583 C C . TYR A 1 74 ? -3.241 -8.714 -5.090 1.00 93.56 74 TYR A C 1
ATOM 585 O O . TYR A 1 74 ? -4.231 -8.111 -4.668 1.00 93.56 74 TYR A O 1
ATOM 593 N N . GLY A 1 75 ? -3.152 -10.047 -5.066 1.00 94.44 75 GLY A N 1
ATOM 594 C CA . GLY A 1 75 ? -4.202 -10.927 -4.561 1.00 94.44 75 GLY A CA 1
ATOM 595 C C . GLY A 1 75 ? -4.500 -10.687 -3.078 1.00 94.44 75 GLY A C 1
ATOM 596 O O . GLY A 1 75 ? -5.663 -10.518 -2.697 1.00 94.44 75 GLY A O 1
ATOM 597 N N . ARG A 1 76 ? -3.472 -10.571 -2.226 1.00 95.31 76 ARG A N 1
ATOM 598 C CA . ARG A 1 76 ? -3.637 -10.215 -0.800 1.00 95.31 76 ARG A CA 1
ATOM 599 C C . ARG A 1 76 ? -4.225 -8.825 -0.596 1.00 95.31 76 ARG A C 1
ATOM 601 O O . ARG A 1 76 ? -5.084 -8.641 0.275 1.00 95.31 76 ARG A O 1
ATOM 608 N N . PHE A 1 77 ? -3.803 -7.852 -1.398 1.00 96.44 77 PHE A N 1
ATOM 609 C CA . PHE A 1 77 ? -4.399 -6.515 -1.383 1.00 96.44 77 PHE A CA 1
ATOM 610 C C . PHE A 1 77 ? -5.880 -6.549 -1.769 1.00 96.44 77 PHE A C 1
ATOM 612 O O . PHE A 1 77 ? -6.701 -5.942 -1.077 1.00 96.44 77 PHE A O 1
ATOM 619 N N . ARG A 1 78 ? -6.241 -7.293 -2.821 1.00 95.56 78 ARG A N 1
ATOM 620 C CA . ARG A 1 78 ? -7.628 -7.452 -3.275 1.00 95.56 78 ARG A CA 1
ATOM 621 C C . ARG A 1 78 ? -8.498 -8.092 -2.203 1.00 95.56 78 ARG A C 1
ATOM 623 O O . ARG A 1 78 ? -9.512 -7.507 -1.833 1.00 95.56 78 ARG A O 1
ATOM 630 N N . GLN A 1 79 ? -8.057 -9.213 -1.633 1.00 95.94 79 GLN A N 1
ATOM 631 C CA . GLN A 1 79 ? -8.764 -9.888 -0.541 1.00 95.94 79 GLN A CA 1
ATOM 632 C C . GLN A 1 79 ? -9.015 -8.949 0.644 1.00 95.94 79 GLN A C 1
ATOM 634 O O . GLN A 1 79 ? -10.110 -8.925 1.203 1.00 95.94 79 GLN A O 1
ATOM 639 N N . THR A 1 80 ? -8.016 -8.148 1.018 1.00 96.88 80 THR A N 1
ATOM 640 C CA . THR A 1 80 ? -8.144 -7.189 2.122 1.00 96.88 80 THR A CA 1
ATOM 641 C C . THR A 1 80 ? -9.130 -6.072 1.786 1.00 96.88 80 THR A C 1
ATOM 643 O O . THR A 1 80 ? -9.993 -5.748 2.602 1.00 96.88 80 THR A O 1
ATOM 646 N N . ALA A 1 81 ? -9.036 -5.510 0.578 1.00 96.56 81 ALA A N 1
ATOM 647 C CA . ALA A 1 81 ? -9.956 -4.488 0.095 1.00 96.56 81 ALA A CA 1
ATOM 648 C C . ALA A 1 81 ? -11.405 -5.002 0.055 1.00 96.56 81 ALA A C 1
ATOM 650 O O . ALA A 1 81 ? -12.310 -4.299 0.495 1.00 96.56 81 ALA A O 1
ATOM 651 N N . ASP A 1 82 ? -11.634 -6.244 -0.379 1.00 95.88 82 ASP A N 1
ATOM 652 C CA . ASP A 1 82 ? -12.964 -6.864 -0.372 1.00 95.88 82 ASP A CA 1
ATOM 653 C C . ASP A 1 82 ? -13.516 -7.038 1.045 1.00 95.88 82 ASP A C 1
ATOM 655 O O . ASP A 1 82 ? -14.665 -6.678 1.304 1.00 95.88 82 ASP A O 1
ATOM 659 N N . LYS A 1 83 ? -12.694 -7.512 1.993 1.00 96.69 83 LYS A N 1
ATOM 660 C CA . LYS A 1 83 ? -13.105 -7.679 3.399 1.00 96.69 83 LYS A CA 1
ATOM 661 C C . LYS A 1 83 ? -13.551 -6.360 4.039 1.00 96.69 83 LYS A C 1
ATOM 663 O O . LYS A 1 83 ? -14.513 -6.340 4.811 1.00 96.69 83 LYS A O 1
ATOM 668 N N . CYS A 1 84 ? -12.868 -5.253 3.743 1.00 96.00 84 CYS A N 1
ATOM 669 C CA . CYS A 1 84 ? -13.212 -3.952 4.315 1.00 96.00 84 CYS A CA 1
ATOM 670 C C . CYS A 1 84 ? -14.200 -3.130 3.465 1.00 96.00 84 CYS A C 1
ATOM 672 O O . CYS A 1 84 ? -14.751 -2.159 3.990 1.00 96.00 84 CYS A O 1
ATOM 674 N N . GLY A 1 85 ? -14.491 -3.548 2.225 1.00 95.56 85 GLY A N 1
ATOM 675 C CA . GLY A 1 85 ? -15.361 -2.841 1.278 1.00 95.56 85 GLY A CA 1
ATOM 676 C C . GLY A 1 85 ? -14.688 -1.634 0.611 1.00 95.56 85 GLY A C 1
ATOM 677 O O . GLY A 1 85 ? -15.354 -0.637 0.328 1.00 95.56 85 GLY A O 1
ATOM 678 N N . ALA A 1 86 ? -13.370 -1.696 0.419 1.00 96.56 86 ALA A N 1
ATOM 679 C CA . ALA A 1 86 ? -12.557 -0.641 -0.170 1.00 96.56 86 ALA A CA 1
ATOM 680 C C . ALA A 1 86 ? -12.383 -0.802 -1.687 1.00 96.56 86 ALA A C 1
ATOM 682 O O . ALA A 1 86 ? -12.311 -1.907 -2.234 1.00 96.56 86 ALA A O 1
ATOM 683 N N . VAL A 1 87 ? -12.201 0.334 -2.357 1.00 96.50 87 VAL A N 1
ATOM 684 C CA . VAL A 1 87 ? -11.608 0.388 -3.697 1.00 96.50 87 VAL A CA 1
ATOM 685 C C . VAL A 1 87 ? -10.120 0.058 -3.579 1.00 96.50 87 VAL A C 1
ATOM 687 O O . VAL A 1 87 ? -9.428 0.619 -2.725 1.00 96.50 87 VAL A O 1
ATOM 690 N N . LEU A 1 88 ? -9.624 -0.830 -4.442 1.00 97.00 88 LEU A N 1
ATOM 691 C CA . LEU A 1 88 ? -8.190 -1.093 -4.567 1.00 97.00 88 LEU A CA 1
ATOM 692 C C . LEU A 1 88 ? -7.611 -0.176 -5.646 1.00 97.00 88 LEU A C 1
ATOM 694 O O . LEU A 1 88 ? -7.995 -0.278 -6.808 1.00 97.00 88 LEU A O 1
ATOM 698 N N . LEU A 1 89 ? -6.686 0.703 -5.273 1.00 96.69 89 LEU A N 1
ATOM 699 C CA . LEU A 1 89 ? -5.957 1.555 -6.206 1.00 96.69 89 LEU A CA 1
ATOM 700 C C . LEU A 1 89 ? -4.519 1.051 -6.342 1.00 96.69 89 LEU A C 1
ATOM 702 O O . LEU A 1 89 ? -3.799 0.983 -5.351 1.00 96.69 89 LEU A O 1
ATOM 706 N N . CYS A 1 90 ? -4.094 0.724 -7.560 1.00 95.69 90 CYS A N 1
ATOM 707 C CA . CYS A 1 90 ? -2.707 0.393 -7.865 1.00 95.69 90 CYS A CA 1
ATOM 708 C C . CYS A 1 90 ? -2.016 1.581 -8.532 1.00 95.69 90 CYS A C 1
ATOM 710 O O . CYS A 1 90 ? -2.356 1.941 -9.657 1.00 95.69 90 CYS A O 1
ATOM 712 N N . ASP A 1 91 ? -1.038 2.167 -7.850 1.00 95.69 91 ASP A N 1
ATOM 713 C CA . ASP A 1 91 ? -0.138 3.170 -8.413 1.00 95.69 91 ASP A CA 1
ATOM 714 C C . ASP A 1 91 ? 1.113 2.476 -8.964 1.00 95.69 91 ASP A C 1
ATOM 716 O O . ASP A 1 91 ? 1.966 2.003 -8.212 1.00 95.69 91 ASP A O 1
ATOM 720 N N . MET A 1 92 ? 1.189 2.358 -10.288 1.00 94.00 92 MET A N 1
ATOM 721 C CA . MET A 1 92 ? 2.245 1.620 -10.980 1.00 94.00 92 MET A CA 1
ATOM 722 C C . MET A 1 92 ? 3.316 2.520 -11.606 1.00 94.00 92 MET A C 1
ATOM 724 O O . MET A 1 92 ? 4.084 2.019 -12.422 1.00 94.00 92 MET A O 1
ATOM 728 N N . ALA A 1 93 ? 3.393 3.807 -11.245 1.00 93.88 93 ALA A N 1
ATOM 729 C CA . ALA A 1 93 ? 4.289 4.785 -11.881 1.00 93.88 93 ALA A CA 1
ATOM 730 C C . ALA A 1 93 ? 5.728 4.263 -12.098 1.00 93.88 93 ALA A C 1
ATOM 732 O O . ALA A 1 93 ? 6.243 4.277 -13.211 1.00 93.88 93 ALA A O 1
ATOM 733 N N . GLN A 1 94 ? 6.352 3.676 -11.072 1.00 91.62 94 GLN A N 1
ATOM 734 C CA . GLN A 1 94 ? 7.738 3.185 -11.144 1.00 91.62 94 GLN A CA 1
ATOM 735 C C . GLN A 1 94 ? 7.924 1.916 -11.993 1.00 91.62 94 GLN A C 1
ATOM 737 O O . GLN A 1 94 ? 9.046 1.622 -12.404 1.00 91.62 94 GLN A O 1
ATOM 742 N N . ILE A 1 95 ? 6.864 1.138 -12.229 1.00 91.00 95 ILE A N 1
ATOM 743 C CA . ILE A 1 95 ? 6.929 -0.167 -12.915 1.00 91.00 95 ILE A CA 1
ATOM 744 C C . ILE A 1 95 ? 6.100 -0.207 -14.205 1.00 91.00 95 ILE A C 1
ATOM 746 O O . ILE A 1 95 ? 6.007 -1.254 -14.846 1.00 91.00 95 ILE A O 1
ATOM 750 N N . SER A 1 96 ? 5.518 0.920 -14.611 1.00 90.81 96 SER A N 1
ATOM 751 C CA . SER A 1 96 ? 4.608 1.037 -15.753 1.00 90.81 96 SER A CA 1
ATOM 752 C C . SER A 1 96 ? 5.247 0.554 -17.058 1.00 90.81 96 SER A C 1
ATOM 754 O O . SER A 1 96 ? 4.649 -0.242 -17.782 1.00 90.81 96 SER A O 1
ATOM 756 N N . GLY A 1 97 ? 6.507 0.924 -17.310 1.00 89.88 97 GLY A N 1
ATOM 757 C CA . GLY A 1 97 ? 7.285 0.442 -18.454 1.00 89.88 97 GLY A CA 1
ATOM 758 C C . GLY A 1 97 ? 7.564 -1.066 -18.418 1.00 89.88 97 GLY A C 1
ATOM 759 O O . GLY A 1 97 ? 7.491 -1.731 -19.451 1.00 89.88 97 GLY A O 1
ATOM 760 N N . LEU A 1 98 ? 7.815 -1.638 -17.234 1.00 89.94 98 LEU A N 1
ATOM 761 C CA . LEU A 1 98 ? 8.019 -3.085 -17.074 1.00 89.94 98 LEU A CA 1
ATOM 762 C C . LEU A 1 98 ? 6.727 -3.865 -17.332 1.00 89.94 98 LEU A C 1
ATOM 764 O O . LEU A 1 98 ? 6.762 -4.921 -17.964 1.00 89.94 98 LEU A O 1
ATOM 768 N N . ILE A 1 99 ? 5.588 -3.331 -16.888 1.00 89.00 99 ILE A N 1
ATOM 769 C CA . ILE A 1 99 ? 4.263 -3.895 -17.170 1.00 89.00 99 ILE A CA 1
ATOM 770 C C . ILE A 1 99 ? 3.966 -3.815 -18.671 1.00 89.00 99 ILE A C 1
ATOM 772 O O . ILE A 1 99 ? 3.566 -4.814 -19.269 1.00 89.00 99 ILE A O 1
ATOM 776 N N . ALA A 1 100 ? 4.223 -2.668 -19.308 1.00 89.56 100 ALA A N 1
ATOM 777 C CA . ALA A 1 100 ? 4.028 -2.487 -20.747 1.00 89.56 100 ALA A CA 1
ATOM 778 C C . ALA A 1 100 ? 4.887 -3.459 -21.578 1.00 89.56 100 ALA A C 1
ATOM 780 O O . ALA A 1 100 ? 4.409 -4.037 -22.556 1.00 89.56 100 ALA A O 1
ATOM 781 N N . ALA A 1 101 ? 6.127 -3.707 -21.147 1.00 93.06 101 ALA A N 1
ATOM 782 C CA . ALA A 1 101 ? 7.034 -4.681 -21.753 1.00 93.06 101 ALA A CA 1
ATOM 783 C C . ALA A 1 101 ? 6.707 -6.148 -21.405 1.00 93.06 101 ALA A C 1
ATOM 785 O O . ALA A 1 101 ? 7.392 -7.052 -21.884 1.00 93.06 101 ALA A O 1
ATOM 786 N N . LYS A 1 102 ? 5.678 -6.406 -20.581 1.00 87.88 102 LYS A N 1
ATOM 787 C CA . LYS A 1 102 ? 5.309 -7.733 -20.048 1.00 87.88 102 LYS A CA 1
ATOM 788 C C . LYS A 1 102 ? 6.420 -8.410 -19.228 1.00 87.88 102 LYS A C 1
ATOM 790 O O . LYS A 1 102 ? 6.417 -9.630 -19.076 1.00 87.88 102 LYS A O 1
ATOM 795 N N . ALA A 1 103 ? 7.356 -7.623 -18.699 1.00 88.62 103 ALA A N 1
ATOM 796 C CA . ALA A 1 103 ? 8.413 -8.077 -17.796 1.00 88.62 103 ALA A CA 1
ATOM 797 C C . ALA A 1 103 ? 7.937 -8.146 -16.333 1.00 88.62 103 ALA A C 1
ATOM 799 O O . ALA A 1 103 ? 8.510 -8.883 -15.538 1.00 88.62 103 ALA A O 1
ATOM 800 N N . ALA A 1 104 ? 6.875 -7.409 -15.997 1.00 84.88 104 ALA A N 1
ATOM 801 C CA . ALA A 1 104 ? 6.134 -7.503 -14.743 1.00 84.88 104 ALA A CA 1
ATOM 802 C C . ALA A 1 104 ? 4.639 -7.692 -15.041 1.00 84.88 104 ALA A C 1
ATOM 804 O O . ALA A 1 104 ? 4.167 -7.329 -16.123 1.00 84.88 104 ALA A O 1
ATOM 805 N N . LYS A 1 105 ? 3.887 -8.261 -14.095 1.00 82.25 105 LYS A N 1
ATOM 806 C CA . LYS A 1 105 ? 2.457 -8.538 -14.268 1.00 82.25 105 LYS A CA 1
ATOM 807 C C . LYS A 1 105 ? 1.611 -7.808 -13.236 1.00 82.25 105 LYS A C 1
ATOM 809 O O . LYS A 1 105 ? 1.988 -7.699 -12.076 1.00 82.25 105 LYS A O 1
ATOM 814 N N . LEU A 1 106 ? 0.442 -7.365 -13.687 1.00 82.62 106 LEU A N 1
ATOM 815 C CA . LEU A 1 106 ? -0.674 -6.967 -12.841 1.00 82.62 106 LEU A CA 1
ATOM 816 C C . LEU A 1 106 ? -1.698 -8.099 -12.873 1.00 82.62 106 LEU A C 1
ATOM 818 O O . LEU A 1 106 ? -2.202 -8.440 -13.942 1.00 82.62 106 LEU A O 1
ATOM 822 N N . GLU A 1 107 ? -1.989 -8.681 -11.717 1.00 82.56 107 GLU A N 1
ATOM 823 C CA . GLU A 1 107 ? -2.930 -9.795 -11.566 1.00 82.56 107 GLU A CA 1
ATOM 824 C C . GLU A 1 107 ? -3.981 -9.444 -10.495 1.00 82.56 107 GLU A C 1
ATOM 826 O O . GLU A 1 107 ? -3.815 -8.483 -9.745 1.00 82.56 107 GLU A O 1
ATOM 831 N N . ASP A 1 108 ? -5.091 -10.185 -10.456 1.00 78.31 108 ASP A N 1
ATOM 832 C CA . ASP A 1 108 ? -6.141 -10.079 -9.424 1.00 78.31 108 ASP A CA 1
ATOM 833 C C . ASP A 1 108 ? -6.864 -8.720 -9.300 1.00 78.31 108 ASP A C 1
ATOM 835 O O . ASP A 1 108 ? -7.402 -8.353 -8.249 1.00 78.31 108 ASP A O 1
ATOM 839 N N . PHE A 1 109 ? -6.958 -7.975 -10.404 1.00 76.56 109 PHE A N 1
ATOM 840 C CA . PHE A 1 109 ? -7.750 -6.748 -10.472 1.00 76.56 109 PHE A CA 1
ATOM 841 C C . PHE A 1 109 ? -9.210 -7.032 -10.857 1.00 76.56 109 PHE A C 1
ATOM 843 O O . PHE A 1 109 ? -9.496 -7.710 -11.842 1.00 76.56 109 PHE A O 1
ATOM 850 N N . SER A 1 110 ? -10.146 -6.480 -10.078 1.00 74.50 110 SER A N 1
ATOM 851 C CA . SER A 1 110 ? -11.591 -6.547 -10.342 1.00 74.50 110 SER A CA 1
ATOM 852 C C . SER A 1 110 ? -12.094 -5.217 -10.933 1.00 74.50 110 SER A C 1
ATOM 854 O O . SER A 1 110 ? -11.356 -4.232 -10.906 1.00 74.50 110 SER A O 1
ATOM 856 N N . PRO A 1 111 ? -13.355 -5.113 -11.396 1.00 67.25 111 PRO A N 1
ATOM 857 C CA . PRO A 1 111 ? -13.918 -3.847 -11.884 1.00 67.25 111 PRO A CA 1
ATOM 858 C C . PRO A 1 111 ? -13.927 -2.711 -10.849 1.00 67.25 111 PRO A C 1
ATOM 860 O O . PRO A 1 111 ? -14.039 -1.547 -11.214 1.00 67.25 111 PRO A O 1
ATOM 863 N N . THR A 1 112 ? -13.824 -3.034 -9.554 1.00 73.62 112 THR A N 1
ATOM 864 C CA . THR A 1 112 ? -13.717 -2.034 -8.474 1.00 73.62 112 THR A CA 1
ATOM 865 C C . THR A 1 112 ? -12.290 -1.543 -8.256 1.00 73.62 112 THR A C 1
ATOM 867 O O . THR A 1 112 ? -12.048 -0.748 -7.348 1.00 73.62 112 THR A O 1
ATOM 870 N N . SER A 1 113 ? -11.334 -2.039 -9.036 1.00 86.81 113 SER A N 1
ATOM 871 C CA . SER A 1 113 ? -9.951 -1.619 -8.949 1.00 86.81 113 SER A CA 1
ATOM 872 C C . SER A 1 113 ? -9.657 -0.459 -9.901 1.00 86.81 113 SER A C 1
ATOM 874 O O . SER A 1 113 ? -10.147 -0.419 -11.027 1.00 86.81 113 SER A O 1
ATOM 876 N N . ILE A 1 114 ? -8.817 0.471 -9.455 1.00 92.44 114 ILE A N 1
ATOM 877 C CA . ILE A 1 114 ? -8.338 1.611 -10.243 1.00 92.44 114 ILE A CA 1
ATOM 878 C C . ILE A 1 114 ? -6.831 1.456 -10.430 1.00 92.44 114 ILE A C 1
ATOM 880 O O . ILE A 1 114 ? -6.123 1.134 -9.479 1.00 92.44 114 ILE A O 1
ATOM 884 N N . ILE A 1 115 ? -6.331 1.705 -11.638 1.00 91.44 115 ILE A N 1
ATOM 885 C CA . ILE A 1 115 ? -4.894 1.715 -11.931 1.00 91.44 115 ILE A CA 1
ATOM 886 C C . ILE A 1 115 ? -4.495 3.145 -12.298 1.00 91.44 115 ILE A C 1
ATOM 888 O O . ILE A 1 115 ? -5.137 3.773 -13.138 1.00 91.44 115 ILE A O 1
ATOM 892 N N . SER A 1 116 ? -3.446 3.652 -11.656 1.00 93.12 116 SER A N 1
ATOM 893 C CA . SER A 1 116 ? -2.855 4.969 -11.899 1.00 93.12 116 SER A CA 1
ATOM 894 C C . SER A 1 116 ? -1.387 4.812 -12.284 1.00 93.12 116 SER A C 1
ATOM 896 O O . SER A 1 116 ? -0.707 3.914 -11.793 1.00 93.12 116 SER A O 1
ATOM 898 N N . THR A 1 117 ? -0.890 5.684 -13.157 1.00 93.50 117 THR A N 1
ATOM 899 C CA . THR A 1 117 ? 0.522 5.748 -13.554 1.00 93.50 117 THR A CA 1
ATOM 900 C C . THR A 1 117 ? 0.880 7.170 -13.968 1.00 93.50 117 THR A C 1
ATOM 902 O O . THR A 1 117 ? -0.004 7.939 -14.353 1.00 93.50 117 THR A O 1
ATOM 905 N N . ASP A 1 118 ? 2.165 7.514 -13.934 1.00 88.62 118 ASP A N 1
ATOM 906 C CA . ASP A 1 118 ? 2.690 8.600 -14.756 1.00 88.62 118 ASP A CA 1
ATOM 907 C C . ASP A 1 118 ? 2.974 8.088 -16.181 1.00 88.62 118 ASP A C 1
ATOM 909 O O . ASP A 1 118 ? 3.065 6.883 -16.425 1.00 88.62 118 ASP A O 1
ATOM 913 N N . ALA A 1 119 ? 3.038 9.004 -17.148 1.00 76.69 119 ALA A N 1
ATOM 914 C CA . ALA A 1 119 ? 3.389 8.681 -18.533 1.00 76.69 119 ALA A CA 1
ATOM 915 C C . ALA A 1 119 ? 4.884 8.908 -18.832 1.00 76.69 119 ALA A C 1
ATOM 917 O O . ALA A 1 119 ? 5.320 8.674 -19.955 1.00 76.69 119 ALA A O 1
ATOM 918 N N . GLY A 1 120 ? 5.659 9.382 -17.846 1.00 64.56 120 GLY A N 1
ATOM 919 C CA . GLY A 1 120 ? 6.958 10.016 -18.075 1.00 64.56 120 GLY A CA 1
ATOM 920 C C . GLY A 1 120 ? 6.830 11.306 -18.904 1.00 64.56 120 GLY A C 1
ATOM 921 O O . GLY A 1 120 ? 5.929 11.459 -19.725 1.00 64.56 120 GLY A O 1
ATOM 922 N N . GLN A 1 121 ? 7.715 12.277 -18.689 1.00 49.66 121 GLN A N 1
ATOM 923 C CA . GLN A 1 121 ? 7.992 13.279 -19.720 1.00 49.66 121 GLN A CA 1
ATOM 924 C C . GLN A 1 121 ? 9.251 12.812 -20.440 1.00 49.66 121 GLN A C 1
ATOM 926 O O . GLN A 1 121 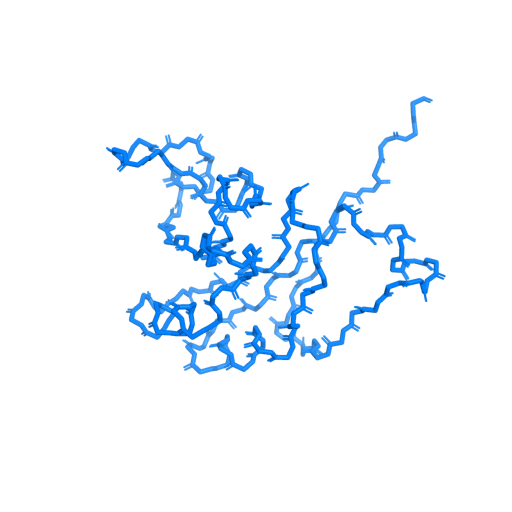? 10.296 12.683 -19.807 1.00 49.66 121 GLN A O 1
ATOM 931 N N . GLU A 1 122 ? 9.147 12.535 -21.740 1.00 45.94 122 GLU A N 1
ATOM 932 C CA . GLU A 1 122 ? 10.331 12.538 -22.597 1.00 45.94 122 GLU A CA 1
ATOM 933 C C . GLU A 1 122 ? 10.886 13.969 -22.578 1.00 45.94 122 GLU A C 1
ATOM 935 O O . GLU A 1 122 ? 10.200 14.911 -22.982 1.00 45.94 122 GLU A O 1
ATOM 940 N N . SER A 1 123 ? 12.073 14.133 -21.993 1.00 40.44 123 SER A N 1
ATOM 941 C CA . SER A 1 123 ? 12.825 15.393 -21.955 1.00 40.44 123 SER A CA 1
ATOM 942 C C . SER A 1 123 ? 13.641 15.596 -23.220 1.00 40.44 123 SER A C 1
ATOM 944 O O . SER A 1 123 ? 14.327 14.614 -23.590 1.00 40.44 123 SER A O 1
#

Foldseek 3Di:
DEAAVVLFADLQQQDDDPVGHGDHPCVVVHPDDHFHADPVPSHTPLVVVLVCCQVVLDQEYEDDGHGRPDDDPVQSQLVSCVNSVHQYEYECAPCVVCCVVVVDDDDDDDPSYHYHYDPDDPD

pLDDT: mean 92.37, std 9.66, range [40.44, 98.25]

InterPro domains:
  IPR015421 Pyridoxal phosphate-dependent transferase, major domain [G3DSA:3.40.640.10] (1-105)
  IPR015424 Pyridoxal phosphate-dependent transferase [SSF53383] (1-105)
  IPR039429 Serine hydroxymethyltransferase-like domain [PF00464] (1-104)
  IPR049943 Serine hydroxymethyltransferase-like [PTHR11680] (1-105)

Secondary structure (DSSP, 8-state):
--B-GGGT--GGGT-B-TT--B-SHHHHHS----B-B-TTT-SB-HHHHHHHHHHH--SEEEE--SS--S---HHHHHHHHHHHTPEEEEE-GGGHHHHHTTSS---S--TTEEEE-------

Organism: Gossypium raimondii (NCBI:txid29730)

Sequence (123 aa):
MGLDTPSGGNTSHGYYTPHGRKVSSASIFFESLPYKVNPQTGYIDYEKLEERALDFRPKILICGGSSYSREWDYGRFRQTADKCGAVLLCDMAQISGLIAAKAAKLEDFSPTSIISTDAGQES